Protein AF-A0AAD7DF82-F1 (afdb_monomer_lite)

Structure (mmCIF, N/CA/C/O backbone):
data_AF-A0AAD7DF82-F1
#
_entry.id   AF-A0AAD7DF82-F1
#
loop_
_atom_site.group_PDB
_atom_site.id
_atom_site.type_symbol
_atom_site.label_atom_id
_atom_site.label_alt_id
_atom_site.label_comp_id
_atom_site.label_asym_id
_atom_site.label_entity_id
_atom_site.label_seq_id
_atom_site.pdbx_PDB_ins_code
_atom_site.Cartn_x
_atom_site.Cartn_y
_atom_site.Cartn_z
_atom_site.occupancy
_atom_site.B_iso_or_equiv
_atom_site.auth_seq_id
_atom_site.auth_comp_id
_atom_site.auth_asym_id
_atom_site.auth_atom_id
_atom_site.pdbx_PDB_model_num
ATOM 1 N N . MET A 1 1 ? -28.010 -36.290 32.016 1.00 45.22 1 MET A N 1
ATOM 2 C CA . MET A 1 1 ? -27.197 -36.015 30.813 1.00 45.22 1 MET A CA 1
ATOM 3 C C . MET A 1 1 ? -28.064 -35.226 29.844 1.00 45.22 1 MET A C 1
ATOM 5 O O . MET A 1 1 ? -28.909 -35.810 29.185 1.00 45.22 1 MET A O 1
ATOM 9 N N . THR A 1 2 ? -27.971 -33.898 29.868 1.00 45.16 2 THR A N 1
ATOM 10 C CA . THR A 1 2 ? -28.850 -32.989 29.116 1.00 45.16 2 THR A CA 1
ATOM 11 C C . THR A 1 2 ? -28.050 -32.324 28.000 1.00 45.16 2 THR A C 1
ATOM 13 O O . THR A 1 2 ? -27.308 -31.371 28.223 1.00 45.16 2 THR A O 1
ATOM 16 N N . THR A 1 3 ? -28.168 -32.847 26.783 1.00 54.09 3 THR A N 1
ATOM 17 C CA . THR A 1 3 ? -27.578 -32.245 25.582 1.00 54.09 3 THR A CA 1
ATOM 18 C C . THR A 1 3 ? -28.452 -31.075 25.138 1.00 54.09 3 THR A C 1
ATOM 20 O O . THR A 1 3 ? -29.566 -31.272 24.655 1.00 54.09 3 THR A O 1
ATOM 23 N N . LYS A 1 4 ? -27.969 -29.845 25.338 1.00 58.12 4 LYS A N 1
ATOM 24 C CA . LYS A 1 4 ? -28.616 -28.632 24.827 1.00 58.12 4 LYS A CA 1
ATOM 25 C C . LYS A 1 4 ? -28.301 -28.490 23.337 1.00 58.12 4 LYS A C 1
ATOM 27 O O . LYS A 1 4 ? -27.157 -28.283 22.952 1.00 58.12 4 LYS A O 1
ATOM 32 N N . PHE A 1 5 ? -29.343 -28.636 22.530 1.00 63.09 5 PHE A N 1
ATOM 33 C CA . PHE A 1 5 ? -29.383 -28.362 21.099 1.00 63.09 5 PHE A CA 1
ATOM 34 C C . PHE A 1 5 ? -29.240 -26.843 20.891 1.00 63.09 5 PHE A C 1
ATOM 36 O O . PHE A 1 5 ? -30.045 -26.078 21.423 1.00 63.09 5 PHE A O 1
ATOM 43 N N . ILE A 1 6 ? -28.210 -26.393 20.172 1.00 65.69 6 ILE A N 1
ATOM 44 C CA . ILE A 1 6 ? -28.037 -24.981 19.794 1.00 65.69 6 ILE A CA 1
ATOM 45 C C . ILE A 1 6 ? -28.703 -24.795 18.425 1.00 65.69 6 ILE A C 1
ATOM 47 O O . ILE A 1 6 ? -28.276 -25.449 17.471 1.00 65.69 6 ILE A O 1
ATOM 51 N N . PRO A 1 7 ? -29.736 -23.946 18.280 1.00 58.91 7 PRO A N 1
ATOM 52 C CA . PRO A 1 7 ? -30.298 -23.657 16.974 1.00 58.91 7 PRO A CA 1
ATOM 53 C C . PRO A 1 7 ? -29.370 -22.702 16.216 1.00 58.91 7 PRO A C 1
ATOM 55 O O . PRO A 1 7 ? -29.010 -21.626 16.691 1.00 58.91 7 PRO A O 1
ATOM 58 N N . SER A 1 8 ? -28.992 -23.143 15.020 1.00 55.94 8 SER A N 1
ATOM 59 C CA . SER A 1 8 ? -28.295 -22.373 13.999 1.00 55.94 8 SER A CA 1
ATOM 60 C C . SER A 1 8 ? -29.130 -21.138 13.639 1.00 55.94 8 SER A C 1
ATOM 62 O O . SER A 1 8 ? -30.226 -21.260 13.089 1.00 55.94 8 SER A O 1
ATOM 64 N N . LEU A 1 9 ? -28.649 -19.947 14.000 1.00 59.31 9 LEU A N 1
ATOM 65 C CA . LEU A 1 9 ? -29.278 -18.697 13.591 1.00 59.31 9 LEU A CA 1
ATOM 66 C C . LEU A 1 9 ? -28.884 -18.408 12.144 1.00 59.31 9 LEU A C 1
ATOM 68 O O . LEU A 1 9 ? -27.760 -18.008 11.847 1.00 59.31 9 LEU A O 1
ATOM 72 N N . LEU A 1 10 ? -29.853 -18.645 11.259 1.00 49.53 10 LEU A N 1
ATOM 73 C CA . LEU A 1 10 ? -29.904 -18.127 9.901 1.00 49.53 10 LEU A CA 1
ATOM 74 C C . LEU A 1 10 ? -29.569 -16.630 9.898 1.00 49.53 10 LEU A C 1
ATOM 76 O O . LEU A 1 10 ? -30.293 -15.816 10.470 1.00 49.53 10 LEU A O 1
ATOM 80 N N . VAL A 1 11 ? -28.503 -16.273 9.190 1.00 62.75 11 VAL A N 1
ATOM 81 C CA . VAL A 1 11 ? -28.220 -14.894 8.794 1.00 62.75 11 VAL A CA 1
ATOM 82 C C . VAL A 1 11 ? -29.244 -14.497 7.720 1.00 62.75 11 VAL A C 1
ATOM 84 O O . VAL A 1 11 ? -29.315 -15.169 6.686 1.00 62.75 11 VAL A O 1
ATOM 87 N N . PRO A 1 12 ? -30.050 -13.436 7.906 1.00 53.91 12 PRO A N 1
ATOM 88 C CA . PRO A 1 12 ? -30.895 -12.934 6.836 1.00 53.91 12 PRO A CA 1
ATOM 89 C C . PRO A 1 12 ? -30.022 -12.293 5.753 1.00 53.91 12 PRO A C 1
ATOM 91 O O . PRO A 1 12 ? -29.305 -11.319 5.980 1.00 53.91 12 PRO A O 1
ATOM 94 N N . ASN A 1 13 ? -30.106 -12.868 4.557 1.00 54.72 13 ASN A N 1
ATOM 95 C CA . ASN A 1 13 ? -29.523 -12.350 3.331 1.00 54.72 13 ASN A CA 1
ATOM 96 C C . ASN A 1 13 ? -30.254 -11.048 2.954 1.00 54.72 13 ASN A C 1
ATOM 98 O O . ASN A 1 13 ? -31.338 -11.069 2.365 1.00 54.72 13 ASN A O 1
ATOM 102 N N . LEU A 1 14 ? -29.695 -9.907 3.361 1.00 53.00 14 LEU A N 1
ATOM 103 C CA . LEU A 1 14 ? -30.143 -8.577 2.949 1.00 53.00 14 LEU A CA 1
ATOM 104 C C . LEU A 1 14 ? -29.757 -8.362 1.481 1.00 53.00 14 LEU A C 1
ATOM 106 O O . LEU A 1 14 ? -28.773 -7.707 1.151 1.00 53.00 14 LEU A O 1
ATOM 110 N N . SER A 1 15 ? -30.581 -8.917 0.594 1.00 50.94 15 SER A N 1
ATOM 111 C CA . SER A 1 15 ? -30.635 -8.575 -0.824 1.00 50.94 15 SER A CA 1
ATOM 112 C C . SER A 1 15 ? -31.167 -7.144 -0.975 1.00 50.94 15 SER A C 1
ATOM 114 O O . SER A 1 15 ? -32.332 -6.921 -1.318 1.00 50.94 15 SER A O 1
ATOM 116 N N . ALA A 1 16 ? -30.311 -6.159 -0.713 1.00 50.03 16 ALA A N 1
ATOM 117 C CA . ALA A 1 16 ? -30.551 -4.778 -1.091 1.00 50.03 16 ALA A CA 1
ATOM 118 C C . ALA A 1 16 ? -30.486 -4.674 -2.622 1.00 50.03 16 ALA A C 1
ATOM 120 O O . ALA A 1 16 ? -29.420 -4.734 -3.230 1.00 50.03 16 ALA A O 1
ATOM 121 N N . LYS A 1 17 ? -31.655 -4.537 -3.253 1.00 44.88 17 LYS A N 1
A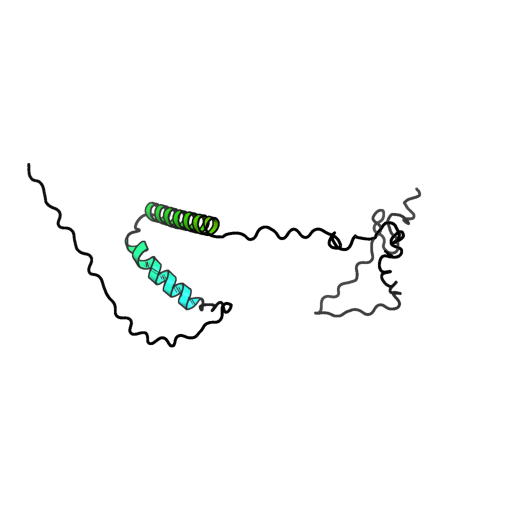TOM 122 C CA . LYS A 1 17 ? -31.783 -4.136 -4.655 1.00 44.88 17 LYS A CA 1
ATOM 123 C C . LYS A 1 17 ? -31.264 -2.702 -4.793 1.00 44.88 17 LYS A C 1
ATOM 125 O O . LYS A 1 17 ? -32.023 -1.752 -4.605 1.00 44.88 17 LYS A O 1
ATOM 130 N N . SER A 1 18 ? -29.986 -2.528 -5.114 1.00 50.56 18 SER A N 1
ATOM 131 C CA . SER A 1 18 ? -29.482 -1.255 -5.621 1.00 50.56 18 SER A CA 1
ATOM 132 C C . SER A 1 18 ? -29.987 -1.074 -7.054 1.00 50.56 18 SER A C 1
ATOM 134 O O . SER A 1 18 ? -29.462 -1.627 -8.015 1.00 50.56 18 SER A O 1
ATOM 136 N N . ASN A 1 19 ? -31.047 -0.281 -7.207 1.00 49.78 19 ASN A N 1
ATOM 137 C CA . ASN A 1 19 ? -31.403 0.328 -8.486 1.00 49.78 19 ASN A CA 1
ATOM 138 C C . ASN A 1 19 ? -30.360 1.410 -8.815 1.00 49.78 19 ASN A C 1
ATOM 140 O O . ASN A 1 19 ? -30.641 2.602 -8.723 1.00 49.78 19 ASN A O 1
ATOM 144 N N . SER A 1 20 ? -29.144 1.018 -9.191 1.00 49.28 20 SER A N 1
ATOM 145 C CA . SER A 1 20 ? -28.226 1.920 -9.881 1.00 49.28 20 SER A CA 1
ATOM 146 C C . SER A 1 20 ? -28.287 1.595 -11.363 1.00 49.28 20 SER A C 1
ATOM 148 O O . SER A 1 20 ? -27.620 0.688 -11.855 1.00 49.28 20 SER A O 1
ATOM 150 N N . LYS A 1 21 ? -29.123 2.351 -12.077 1.00 48.00 21 LYS A N 1
ATOM 151 C CA . LYS A 1 21 ? -29.031 2.516 -13.527 1.00 48.00 21 LYS A CA 1
ATOM 152 C C . LYS A 1 21 ? -27.708 3.229 -13.816 1.00 48.00 21 LYS A C 1
ATOM 154 O O . LYS A 1 21 ? -27.676 4.443 -13.981 1.00 48.00 21 LYS A O 1
ATOM 159 N N . THR A 1 22 ? -26.612 2.485 -13.792 1.00 52.28 22 THR A N 1
ATOM 160 C CA . THR A 1 22 ? -25.306 2.946 -14.242 1.00 52.28 22 THR A CA 1
ATOM 161 C C . THR A 1 22 ? -25.317 2.927 -15.769 1.00 52.28 22 THR A C 1
ATOM 163 O O . THR A 1 22 ? -25.524 1.867 -16.366 1.00 52.28 22 THR A O 1
ATOM 166 N N . PRO A 1 23 ? -25.125 4.064 -16.461 1.00 50.06 23 PRO A N 1
ATOM 167 C CA . PRO A 1 23 ? -24.623 3.977 -17.819 1.00 50.06 23 PRO A CA 1
ATOM 168 C C . PRO A 1 23 ? -23.262 3.283 -17.721 1.00 50.06 23 PRO A C 1
ATOM 170 O O . PRO A 1 23 ? -22.387 3.739 -16.987 1.00 50.06 23 PRO A O 1
ATOM 173 N N . HIS A 1 24 ? -23.103 2.151 -18.408 1.00 48.00 24 HIS A N 1
ATOM 174 C CA . HIS A 1 24 ? -21.801 1.536 -18.647 1.00 48.00 24 HIS A CA 1
ATOM 175 C C . HIS A 1 24 ? -20.958 2.538 -19.447 1.00 48.00 24 HIS A C 1
ATOM 177 O O . HIS A 1 24 ? -20.935 2.524 -20.677 1.00 48.00 24 HIS A O 1
ATOM 183 N N . VAL A 1 25 ? -20.315 3.464 -18.742 1.00 57.06 25 VAL A N 1
ATOM 184 C CA . VAL A 1 25 ? -19.256 4.292 -19.297 1.00 57.06 25 VAL A CA 1
ATOM 185 C C . VAL A 1 25 ? -18.086 3.342 -19.508 1.00 57.06 25 VAL A C 1
ATOM 187 O O . VAL A 1 25 ? -17.557 2.762 -18.563 1.00 57.06 25 VAL A O 1
ATOM 190 N N . LEU A 1 26 ? -17.743 3.122 -20.773 1.00 54.09 26 LEU A N 1
ATOM 191 C CA . LEU A 1 26 ? -16.514 2.458 -21.188 1.00 54.09 26 LEU A CA 1
ATOM 192 C C . LEU A 1 26 ? -15.341 3.314 -20.694 1.00 54.09 26 LEU A C 1
ATOM 194 O O . LEU A 1 26 ? -14.927 4.250 -21.374 1.00 54.09 26 LEU A O 1
ATOM 198 N N . ILE A 1 27 ? -14.852 3.042 -19.484 1.00 60.09 27 ILE A N 1
ATOM 199 C CA . ILE A 1 27 ? -13.650 3.685 -18.953 1.00 60.09 27 ILE A CA 1
ATOM 200 C C . ILE A 1 27 ? -12.456 3.084 -19.711 1.00 60.09 27 ILE A C 1
ATOM 202 O O . ILE A 1 27 ? -12.258 1.866 -19.656 1.00 60.09 27 ILE A O 1
ATOM 206 N N . PRO A 1 28 ? -11.676 3.885 -20.458 1.00 62.00 28 PRO A N 1
ATOM 207 C CA . PRO A 1 28 ? -10.472 3.396 -21.114 1.00 62.00 28 PRO A CA 1
ATOM 208 C C . PRO A 1 28 ? -9.454 2.935 -20.055 1.00 62.00 28 PRO A C 1
ATOM 210 O O . PRO A 1 28 ? -9.332 3.575 -19.006 1.00 62.00 28 PRO A O 1
ATOM 213 N N . PRO A 1 29 ? -8.691 1.855 -20.302 1.00 59.78 29 PRO A N 1
ATOM 214 C CA . PRO A 1 29 ? -7.648 1.414 -19.384 1.00 59.78 29 PRO A CA 1
ATOM 215 C C . PRO A 1 29 ? -6.565 2.499 -19.300 1.00 59.78 29 PRO A C 1
ATOM 217 O O . PRO A 1 29 ? -5.753 2.645 -20.210 1.00 59.78 29 PRO A O 1
ATOM 220 N N . GLY A 1 30 ? -6.580 3.301 -18.232 1.00 61.00 30 GLY A N 1
ATOM 221 C CA . GLY A 1 30 ? -5.554 4.320 -17.993 1.00 61.00 30 GLY A CA 1
ATOM 222 C C . GLY A 1 30 ? -5.991 5.570 -17.230 1.00 61.00 30 GLY A C 1
ATOM 223 O O . GLY A 1 30 ? -5.120 6.297 -16.761 1.00 61.00 30 GLY A O 1
ATOM 224 N N . SER A 1 31 ? -7.287 5.844 -17.056 1.00 64.94 31 SER A N 1
ATOM 225 C CA . SER A 1 31 ? -7.714 6.952 -16.190 1.00 64.94 31 SER A CA 1
ATOM 226 C C . SER A 1 31 ? -7.879 6.459 -14.756 1.00 64.94 31 SER A C 1
ATOM 228 O O . SER A 1 31 ? -8.911 5.894 -14.399 1.00 64.94 31 SER A O 1
ATOM 230 N N . THR A 1 32 ? -6.857 6.655 -13.924 1.00 75.25 32 THR A N 1
ATOM 231 C CA . THR A 1 32 ? -7.013 6.521 -12.474 1.00 75.25 32 THR A CA 1
ATOM 232 C C . THR A 1 32 ? -7.848 7.699 -11.986 1.00 75.25 32 THR A C 1
ATOM 234 O O . THR A 1 32 ? -7.338 8.813 -11.860 1.00 75.25 32 THR A O 1
ATOM 237 N N . GLU A 1 33 ? -9.140 7.475 -11.771 1.00 84.56 33 GLU A N 1
ATOM 238 C CA . GLU A 1 33 ? -10.006 8.461 -11.137 1.00 84.56 33 GLU A CA 1
ATOM 239 C C . GLU A 1 33 ? -9.551 8.643 -9.686 1.00 84.56 33 GLU A C 1
ATOM 241 O O . GLU A 1 33 ? -9.571 7.714 -8.878 1.00 84.56 33 GLU A O 1
ATOM 246 N N . THR A 1 34 ? -9.051 9.834 -9.368 1.00 88.62 34 THR A N 1
ATOM 247 C CA . THR A 1 34 ? -8.654 10.171 -8.003 1.00 88.62 34 THR A CA 1
ATOM 248 C C . THR A 1 34 ? -9.893 10.572 -7.219 1.00 88.62 34 THR A C 1
ATOM 250 O O . THR A 1 34 ? -10.489 11.611 -7.506 1.00 88.62 34 THR A O 1
ATOM 253 N N . LEU A 1 35 ? -10.258 9.778 -6.214 1.00 92.25 35 LEU A N 1
ATOM 254 C CA . LEU A 1 35 ? -11.337 10.129 -5.294 1.00 92.25 35 LEU A CA 1
ATOM 255 C C . LEU A 1 35 ? -10.948 11.356 -4.448 1.00 92.25 35 LEU A C 1
ATOM 257 O O . LEU A 1 35 ? -9.788 11.482 -4.035 1.00 92.25 35 LEU A O 1
ATOM 261 N N . PRO A 1 36 ? -11.889 12.267 -4.148 1.00 96.38 36 PRO A N 1
ATOM 262 C CA . PRO A 1 36 ? -11.618 13.396 -3.273 1.00 96.38 36 PRO A CA 1
ATOM 263 C C . PRO A 1 36 ? -11.354 12.911 -1.841 1.00 96.38 36 PRO A C 1
ATOM 265 O O . PRO A 1 36 ? -12.045 12.043 -1.309 1.00 96.38 36 PRO A O 1
ATOM 268 N N . ALA A 1 37 ? -10.380 13.530 -1.168 1.00 95.62 37 ALA A N 1
ATOM 269 C CA . ALA A 1 37 ? -9.911 13.096 0.154 1.00 95.62 37 ALA A CA 1
ATOM 270 C C . ALA A 1 37 ? -11.027 12.988 1.212 1.00 95.62 37 ALA A C 1
ATOM 272 O O . ALA A 1 37 ? -10.976 12.137 2.097 1.00 95.62 37 ALA A O 1
ATOM 273 N N . ARG A 1 38 ? -12.049 13.846 1.114 1.00 96.00 38 ARG A N 1
ATOM 274 C CA . ARG A 1 38 ? -13.191 13.854 2.033 1.00 96.00 38 ARG A CA 1
ATOM 275 C C . ARG A 1 38 ? -14.058 12.601 1.904 1.00 96.00 38 ARG A C 1
ATOM 277 O O . ARG A 1 38 ? -14.518 12.092 2.921 1.00 96.00 38 ARG A O 1
ATOM 284 N N . GLU A 1 39 ? -14.281 12.121 0.684 1.00 96.44 39 GLU A N 1
ATOM 285 C CA . GLU A 1 39 ? -15.058 10.900 0.446 1.00 96.44 39 GLU A CA 1
ATOM 286 C C . GLU A 1 39 ? -14.304 9.689 0.980 1.00 96.44 39 GLU A C 1
ATOM 288 O O . GLU A 1 39 ? -14.857 8.950 1.790 1.00 96.44 39 GLU A O 1
ATOM 293 N N . VAL A 1 40 ? -13.009 9.589 0.657 1.00 96.25 40 VAL A N 1
ATOM 294 C CA . VAL A 1 40 ? -12.127 8.534 1.178 1.00 96.25 40 VAL A CA 1
ATOM 295 C C . VAL A 1 40 ? -12.163 8.499 2.706 1.00 96.25 40 VAL A C 1
ATOM 297 O O . VAL A 1 40 ? -12.327 7.439 3.301 1.00 96.25 40 VAL A O 1
ATOM 300 N N . PHE A 1 41 ? -12.052 9.656 3.365 1.00 97.25 41 PHE A N 1
ATOM 301 C CA . PHE A 1 41 ? -12.089 9.723 4.824 1.00 97.25 41 PHE A CA 1
ATOM 302 C C . PHE A 1 41 ? -13.425 9.241 5.402 1.00 97.25 41 PHE A C 1
ATOM 304 O O . PHE A 1 41 ? -13.430 8.426 6.326 1.00 97.25 41 PHE A O 1
ATOM 311 N N . HIS A 1 42 ? -14.555 9.723 4.875 1.00 97.31 42 HIS A N 1
ATOM 312 C CA . HIS A 1 42 ? -15.872 9.328 5.377 1.00 97.31 42 HIS A CA 1
ATOM 313 C C . HIS A 1 42 ? -16.162 7.848 5.134 1.00 97.31 42 HIS A C 1
ATOM 315 O O . HIS A 1 42 ? -16.712 7.192 6.018 1.00 97.31 42 HIS A O 1
ATOM 321 N N . GLU A 1 43 ? -15.767 7.319 3.979 1.00 97.12 43 GLU A N 1
ATOM 322 C CA . GLU A 1 43 ? -15.934 5.911 3.635 1.00 97.12 43 GLU A CA 1
ATOM 323 C C . GLU A 1 43 ? -15.086 5.013 4.540 1.00 97.12 43 GLU A C 1
ATOM 325 O O . GLU A 1 43 ? -15.614 4.101 5.179 1.00 97.12 43 GLU A O 1
ATOM 330 N N . VAL A 1 44 ? -13.797 5.329 4.698 1.00 96.25 44 VAL A N 1
ATOM 331 C CA . VAL A 1 44 ? -12.896 4.596 5.600 1.00 96.25 44 VAL A CA 1
ATOM 332 C C . VAL A 1 44 ? -13.400 4.662 7.042 1.00 96.25 44 VAL A C 1
ATOM 334 O O . VAL A 1 44 ? -13.443 3.644 7.734 1.00 96.25 44 VAL A O 1
ATOM 337 N N . GLN A 1 45 ? -13.837 5.833 7.507 1.00 96.25 45 GLN A N 1
ATOM 338 C CA . GLN A 1 45 ? -14.353 5.983 8.865 1.00 96.25 45 GLN A CA 1
ATOM 339 C C . GLN A 1 45 ? -15.658 5.202 9.080 1.00 96.25 45 GLN A C 1
ATOM 341 O O . GLN A 1 45 ? -15.841 4.598 10.140 1.00 96.25 45 GLN A O 1
ATOM 346 N N . ALA A 1 46 ? -16.553 5.179 8.090 1.00 96.50 46 ALA A N 1
ATOM 347 C CA . ALA A 1 46 ? -17.774 4.382 8.141 1.00 96.50 46 ALA A CA 1
ATOM 348 C C . ALA A 1 46 ? -17.469 2.876 8.160 1.00 96.50 46 ALA A C 1
ATOM 350 O O . ALA A 1 46 ? -18.093 2.147 8.929 1.00 96.50 46 ALA A O 1
ATOM 351 N N . ALA A 1 47 ? -16.480 2.429 7.383 1.00 95.25 47 ALA A N 1
ATOM 352 C CA . ALA A 1 47 ? -16.061 1.032 7.318 1.00 95.25 47 ALA A CA 1
ATOM 353 C C . ALA A 1 47 ? -15.384 0.544 8.611 1.00 95.25 47 ALA A C 1
ATOM 355 O O . ALA A 1 47 ? -15.590 -0.595 9.024 1.00 95.25 47 ALA A O 1
ATOM 356 N N . ILE A 1 48 ? -14.601 1.399 9.277 1.00 93.38 48 ILE A N 1
ATOM 357 C CA . ILE A 1 48 ? -13.886 1.036 10.513 1.00 93.38 48 ILE A CA 1
ATOM 358 C C . ILE A 1 48 ? -14.810 1.070 11.742 1.00 93.38 48 ILE A C 1
ATOM 360 O O . ILE A 1 48 ? -14.597 0.319 12.697 1.00 93.38 48 ILE A O 1
ATOM 364 N N . ARG A 1 49 ? -15.863 1.898 11.739 1.00 93.81 49 ARG A N 1
ATOM 365 C CA . ARG A 1 49 ? -16.742 2.104 12.906 1.00 93.81 49 ARG A CA 1
ATOM 366 C C . ARG A 1 49 ? -17.318 0.803 13.515 1.00 93.81 49 ARG A C 1
ATOM 368 O O . ARG A 1 49 ? -17.278 0.698 14.740 1.00 93.81 49 ARG A O 1
ATOM 375 N N . PRO A 1 50 ? -17.808 -0.194 12.750 1.00 94.56 50 PRO A N 1
ATOM 376 C CA . PRO A 1 50 ? -18.294 -1.459 13.314 1.00 94.56 50 PRO A CA 1
ATOM 377 C C . PRO A 1 50 ? -17.209 -2.278 14.023 1.00 94.56 50 PRO A C 1
ATOM 379 O O . PRO A 1 50 ? -17.494 -2.956 15.009 1.00 94.56 50 PRO A O 1
ATOM 382 N N . LEU A 1 51 ? -15.962 -2.195 13.550 1.00 88.94 51 LEU A N 1
ATOM 383 C CA . LEU A 1 51 ? -14.831 -2.910 14.144 1.00 88.94 51 LEU A CA 1
ATOM 384 C C . LEU A 1 51 ? -14.444 -2.305 15.496 1.00 88.94 51 LEU A C 1
ATOM 386 O O . LEU A 1 51 ? -14.078 -3.029 16.413 1.00 88.94 51 LEU A O 1
ATOM 390 N N . MET A 1 52 ? -14.586 -0.985 15.643 1.00 91.19 52 MET A N 1
ATOM 391 C CA . MET A 1 52 ? -14.283 -0.282 16.892 1.00 91.19 52 MET A CA 1
ATOM 392 C C . MET A 1 52 ? -15.332 -0.487 17.989 1.00 91.19 52 MET A C 1
ATOM 394 O O . MET A 1 52 ? -15.026 -0.257 19.153 1.00 91.19 52 MET A O 1
ATOM 398 N N . ALA A 1 53 ? -16.552 -0.918 17.651 1.00 92.19 53 ALA A N 1
ATOM 399 C CA . ALA A 1 53 ? -17.642 -1.062 18.621 1.00 92.19 53 ALA A CA 1
ATOM 400 C C . ALA A 1 53 ? -17.348 -2.077 19.744 1.00 92.19 53 ALA A C 1
ATOM 402 O O . ALA A 1 53 ? -17.977 -2.014 20.792 1.00 92.19 53 ALA A O 1
ATOM 403 N N . HIS A 1 54 ? -16.397 -2.988 19.527 1.00 89.81 54 HIS A N 1
ATOM 404 C CA . HIS A 1 54 ? -16.054 -4.073 20.451 1.00 89.81 54 HIS A CA 1
ATOM 405 C C . HIS A 1 54 ? -14.668 -3.899 21.091 1.00 89.81 54 HIS A C 1
ATOM 407 O O . HIS A 1 54 ? -14.188 -4.804 21.768 1.00 89.81 54 HIS A O 1
ATOM 413 N N . VAL A 1 55 ? -13.997 -2.771 20.835 1.00 95.19 55 VAL A N 1
ATOM 414 C CA . VAL A 1 55 ? -12.627 -2.518 21.285 1.00 95.19 55 VAL A CA 1
ATOM 415 C C . VAL A 1 55 ? -12.669 -1.589 22.490 1.00 95.19 55 VAL A C 1
ATOM 417 O O . VAL A 1 55 ? -12.799 -0.373 22.361 1.00 95.19 55 VAL A O 1
ATOM 420 N N . GLU A 1 56 ? -12.567 -2.181 23.670 1.00 96.56 56 GLU A N 1
ATOM 421 C CA . GLU A 1 56 ? -12.652 -1.494 24.958 1.00 96.56 56 GLU A CA 1
ATOM 422 C C . GLU A 1 56 ? -11.275 -1.332 25.612 1.00 96.56 56 GLU A C 1
ATOM 424 O O . GLU A 1 56 ? -11.051 -0.385 26.369 1.00 96.56 56 GLU A O 1
ATOM 429 N N . THR A 1 57 ? -10.328 -2.229 25.314 1.00 97.69 57 THR A N 1
ATOM 430 C CA . THR A 1 57 ? -9.010 -2.249 25.961 1.00 97.69 57 THR A CA 1
ATOM 431 C C . THR A 1 57 ? -7.875 -1.905 25.002 1.00 97.69 57 THR A C 1
ATOM 433 O O . THR A 1 57 ? -7.946 -2.095 23.788 1.00 97.69 57 THR A O 1
ATOM 436 N N . ARG A 1 58 ? -6.762 -1.417 25.562 1.00 96.06 58 ARG A N 1
ATOM 437 C CA . ARG A 1 58 ? -5.539 -1.134 24.796 1.00 96.06 58 ARG A CA 1
ATOM 438 C C . ARG A 1 58 ? -4.955 -2.391 24.142 1.00 96.06 58 ARG A C 1
ATOM 440 O O . ARG A 1 58 ? -4.383 -2.294 23.062 1.00 96.06 58 ARG A O 1
ATOM 447 N N . GLU A 1 59 ? -5.095 -3.540 24.795 1.00 97.62 59 GLU A N 1
ATOM 448 C CA . GLU A 1 59 ? -4.637 -4.834 24.280 1.00 97.62 59 GLU A CA 1
ATOM 449 C C . GLU A 1 59 ? -5.440 -5.229 23.038 1.00 97.62 59 GLU A C 1
ATOM 451 O O . GLU A 1 59 ? -4.855 -5.502 21.998 1.00 97.62 59 GLU A O 1
ATOM 456 N N . GLN A 1 60 ? -6.768 -5.085 23.084 1.00 95.38 60 GLN A N 1
ATOM 457 C CA . GLN A 1 60 ? -7.638 -5.341 21.931 1.00 95.38 60 GLN A CA 1
ATOM 458 C C . GLN A 1 60 ? -7.317 -4.433 20.735 1.00 95.38 60 GLN A C 1
ATOM 460 O O . GLN A 1 60 ? -7.358 -4.881 19.589 1.00 95.38 60 GLN A O 1
ATOM 465 N N . VAL A 1 61 ? -6.960 -3.162 20.974 1.00 95.94 61 VAL A N 1
ATOM 466 C CA . VAL A 1 61 ? -6.485 -2.269 19.900 1.00 95.94 61 VAL A CA 1
ATOM 467 C C . VAL A 1 61 ? -5.198 -2.815 19.274 1.00 95.94 61 VAL A C 1
ATOM 469 O O . VAL A 1 61 ? -5.066 -2.819 18.049 1.00 95.94 61 VAL A O 1
ATOM 472 N N . ALA A 1 62 ? -4.245 -3.260 20.095 1.00 95.81 62 ALA A N 1
ATOM 473 C CA . ALA A 1 62 ? -2.975 -3.797 19.614 1.00 95.81 62 ALA A CA 1
ATOM 474 C C . ALA A 1 62 ? -3.179 -5.080 18.791 1.00 95.81 62 ALA A C 1
ATOM 476 O O . ALA A 1 62 ? -2.611 -5.196 17.703 1.00 95.81 62 ALA A O 1
ATOM 477 N N . ASP A 1 63 ? -4.049 -5.978 19.253 1.00 95.56 63 ASP A N 1
ATOM 478 C CA . ASP A 1 63 ? -4.397 -7.219 18.555 1.00 95.56 63 ASP A CA 1
ATOM 479 C C . ASP A 1 63 ? -5.086 -6.947 17.213 1.00 95.56 63 ASP A C 1
ATOM 481 O O . ASP A 1 63 ? -4.787 -7.594 16.203 1.00 95.56 63 ASP A O 1
ATOM 485 N N . LEU A 1 64 ? -5.966 -5.943 17.162 1.00 94.62 64 LEU A N 1
ATOM 486 C CA . LEU A 1 64 ? -6.630 -5.534 15.926 1.00 94.62 64 LEU A CA 1
ATOM 487 C C . LEU A 1 64 ? -5.634 -4.949 14.918 1.00 94.62 64 LEU A C 1
ATOM 489 O O . LEU A 1 64 ? -5.669 -5.305 13.739 1.00 94.62 64 LEU A O 1
ATOM 493 N N . ILE A 1 65 ? -4.710 -4.095 15.368 1.00 95.25 65 ILE A N 1
ATOM 494 C CA . ILE A 1 65 ? -3.637 -3.562 14.515 1.00 95.25 65 ILE A CA 1
ATOM 495 C C . ILE A 1 65 ? -2.759 -4.703 13.991 1.00 95.25 65 ILE A C 1
ATOM 497 O O . ILE A 1 65 ? -2.426 -4.726 12.803 1.00 95.25 65 ILE A O 1
ATOM 501 N N . HIS A 1 66 ? -2.400 -5.656 14.852 1.00 97.50 66 HIS A N 1
ATOM 502 C CA . HIS A 1 66 ? -1.609 -6.815 14.457 1.00 97.50 66 HIS A CA 1
ATOM 503 C C . HIS A 1 66 ? -2.333 -7.653 13.393 1.00 97.50 66 HIS A C 1
ATOM 505 O O . HIS A 1 66 ? -1.749 -7.965 12.356 1.00 97.50 66 HIS A O 1
ATOM 511 N N . SER A 1 67 ? -3.627 -7.911 13.592 1.00 95.38 67 SER A N 1
ATOM 512 C CA . SER A 1 67 ? -4.473 -8.650 12.647 1.00 95.38 67 SER A CA 1
ATOM 513 C C . SER A 1 67 ? -4.566 -7.954 11.283 1.00 95.38 67 SER A C 1
ATOM 515 O O . SER A 1 67 ? -4.374 -8.591 10.249 1.00 95.38 67 SER A O 1
ATOM 517 N N . LEU A 1 68 ? -4.789 -6.633 11.255 1.00 95.12 68 LEU A N 1
ATOM 518 C CA . LEU A 1 68 ? -4.833 -5.862 10.006 1.00 95.12 68 LEU A CA 1
ATOM 519 C C . LEU A 1 68 ? -3.491 -5.879 9.266 1.00 95.12 68 LEU A C 1
ATOM 521 O O . LEU A 1 68 ? -3.468 -6.011 8.042 1.00 95.12 68 LEU A O 1
ATOM 525 N N . ASN A 1 69 ? -2.376 -5.765 9.990 1.00 96.88 69 ASN A N 1
ATOM 526 C CA . ASN A 1 69 ? -1.047 -5.846 9.388 1.00 96.88 69 ASN A CA 1
ATOM 527 C C . ASN A 1 69 ? -0.764 -7.244 8.821 1.00 96.88 69 ASN A C 1
ATOM 529 O O . ASN A 1 69 ? -0.231 -7.336 7.717 1.00 96.88 69 ASN A O 1
ATOM 533 N N . SER A 1 70 ? -1.178 -8.308 9.518 1.00 97.38 70 SER A N 1
ATOM 534 C CA . SER A 1 70 ? -1.058 -9.687 9.025 1.00 97.38 70 SER A CA 1
ATOM 535 C C . SER A 1 70 ? -1.839 -9.885 7.724 1.00 97.38 70 SER A C 1
ATOM 537 O O . SER A 1 70 ? -1.298 -10.420 6.761 1.00 97.38 70 SER A O 1
ATOM 539 N N . ILE A 1 71 ? -3.079 -9.387 7.655 1.00 96.50 71 ILE A N 1
ATOM 540 C CA . ILE A 1 71 ? -3.909 -9.469 6.441 1.00 96.50 71 ILE A CA 1
ATOM 541 C C . ILE A 1 71 ? -3.272 -8.684 5.289 1.00 96.50 71 ILE A C 1
ATOM 543 O O . ILE A 1 71 ? -3.276 -9.135 4.145 1.00 96.50 71 ILE A O 1
ATOM 547 N N . ARG A 1 72 ? -2.721 -7.493 5.563 1.00 95.12 72 ARG A N 1
ATOM 548 C CA . ARG A 1 72 ? -2.014 -6.711 4.538 1.00 95.12 72 ARG A CA 1
ATOM 549 C C . ARG A 1 72 ? -0.810 -7.470 3.994 1.00 95.12 72 ARG A C 1
ATOM 551 O O . ARG A 1 72 ? -0.660 -7.531 2.780 1.00 95.12 72 ARG A O 1
ATOM 558 N N . GLN A 1 73 ? -0.010 -8.070 4.871 1.00 96.31 73 GLN A N 1
ATOM 559 C CA . GLN A 1 73 ? 1.150 -8.855 4.466 1.00 96.31 73 GLN A CA 1
ATOM 560 C C . GLN A 1 73 ? 0.746 -10.054 3.598 1.00 96.31 73 GLN A C 1
ATOM 562 O O . GLN A 1 73 ? 1.316 -10.244 2.529 1.00 96.31 73 GLN A O 1
ATOM 567 N N . GLU A 1 74 ? -0.267 -10.819 4.006 1.00 96.38 74 GLU A N 1
ATOM 568 C CA . GLU A 1 74 ? -0.770 -11.960 3.231 1.00 96.38 74 GLU A CA 1
ATOM 569 C C . GLU A 1 74 ? -1.299 -11.530 1.851 1.00 96.38 74 GLU A C 1
ATOM 571 O O . GLU A 1 74 ? -1.011 -12.162 0.831 1.00 96.38 74 GLU A O 1
ATOM 576 N N . ASN A 1 75 ? -2.020 -10.409 1.785 1.00 94.69 75 ASN A N 1
ATOM 577 C CA . ASN A 1 75 ? -2.494 -9.844 0.520 1.00 94.69 75 ASN A CA 1
ATOM 578 C C . ASN A 1 75 ? -1.345 -9.376 -0.390 1.00 94.69 75 ASN A C 1
ATOM 580 O O . ASN A 1 75 ? -1.416 -9.522 -1.609 1.00 94.69 75 ASN A O 1
ATOM 584 N N . ASP A 1 76 ? -0.280 -8.811 0.172 1.00 91.19 76 ASP A N 1
ATOM 585 C CA . ASP A 1 76 ? 0.886 -8.401 -0.612 1.00 91.19 76 ASP A CA 1
ATOM 586 C C . ASP A 1 76 ? 1.680 -9.622 -1.108 1.00 91.19 76 ASP A C 1
ATOM 588 O O . ASP A 1 76 ? 2.131 -9.646 -2.255 1.00 91.19 76 ASP A O 1
ATOM 592 N N . GLU A 1 77 ? 1.786 -10.676 -0.295 1.00 92.19 77 GLU A N 1
ATOM 593 C CA . GLU A 1 77 ? 2.411 -11.943 -0.685 1.00 92.19 77 GLU A CA 1
ATOM 594 C C . GLU A 1 77 ? 1.622 -12.669 -1.782 1.00 92.19 77 GLU A C 1
ATOM 596 O O . GLU A 1 77 ? 2.218 -13.174 -2.737 1.00 92.19 77 GLU A O 1
ATOM 601 N N . THR A 1 78 ? 0.291 -12.708 -1.688 1.00 91.50 78 THR A N 1
ATOM 602 C CA . THR A 1 78 ? -0.573 -13.290 -2.733 1.00 91.50 78 THR A CA 1
ATOM 603 C C . THR A 1 78 ? -0.460 -12.509 -4.034 1.00 91.50 78 THR A C 1
ATOM 605 O O . THR A 1 78 ? -0.197 -13.110 -5.076 1.00 91.50 78 THR A O 1
ATOM 608 N N . ARG A 1 79 ? -0.507 -11.173 -3.977 1.00 88.12 79 ARG A N 1
ATOM 609 C CA . ARG A 1 79 ? -0.246 -10.321 -5.147 1.00 88.12 79 ARG A CA 1
ATOM 610 C C . ARG A 1 79 ? 1.119 -10.599 -5.752 1.00 88.12 79 ARG A C 1
ATOM 612 O O . ARG A 1 79 ? 1.216 -10.743 -6.965 1.00 88.12 79 ARG A O 1
ATOM 619 N N . TYR A 1 80 ? 2.168 -10.705 -4.941 1.00 88.56 80 TYR A N 1
ATOM 620 C CA . TYR A 1 80 ? 3.506 -11.001 -5.446 1.00 88.56 80 TYR A CA 1
ATOM 621 C C . TYR A 1 80 ? 3.568 -12.365 -6.147 1.00 88.56 80 TYR A C 1
ATOM 623 O O . TYR A 1 80 ? 4.159 -12.475 -7.218 1.00 88.56 80 TYR A O 1
ATOM 631 N N . ARG A 1 81 ? 2.916 -13.389 -5.584 1.00 88.44 81 ARG A N 1
ATOM 632 C CA . ARG A 1 81 ? 2.843 -14.726 -6.197 1.00 88.44 81 ARG A CA 1
ATOM 633 C C . ARG A 1 81 ? 2.067 -14.734 -7.513 1.00 88.44 81 ARG A C 1
ATOM 635 O O . ARG A 1 81 ? 2.442 -15.463 -8.426 1.00 88.44 81 ARG A O 1
ATOM 642 N N . GLU A 1 82 ? 0.995 -13.957 -7.601 1.00 88.50 82 GLU A N 1
ATOM 643 C CA . GLU A 1 82 ? 0.133 -13.883 -8.785 1.00 88.50 82 GLU A CA 1
ATOM 644 C C . GLU A 1 82 ? 0.684 -12.943 -9.866 1.00 88.50 82 GLU A C 1
ATOM 646 O O . GLU A 1 82 ? 0.355 -13.084 -11.046 1.00 88.50 82 GLU A O 1
ATOM 651 N N . THR A 1 83 ? 1.553 -12.000 -9.495 1.00 85.31 83 THR A N 1
ATOM 652 C CA . THR A 1 83 ? 2.165 -11.075 -10.448 1.00 85.31 83 THR A CA 1
ATOM 653 C C . THR A 1 83 ? 3.289 -11.784 -11.196 1.00 85.31 83 THR A C 1
ATOM 655 O O . THR A 1 83 ? 4.435 -11.808 -10.752 1.00 85.31 83 THR A O 1
ATOM 658 N N . ILE A 1 84 ? 2.983 -12.326 -12.375 1.00 82.00 84 ILE A N 1
ATOM 659 C CA . ILE A 1 84 ? 4.008 -12.761 -13.330 1.00 82.00 84 ILE A CA 1
ATOM 660 C C . ILE A 1 84 ? 4.832 -11.524 -13.705 1.00 82.00 84 ILE A C 1
ATOM 662 O O . ILE A 1 84 ? 4.363 -10.642 -14.420 1.00 82.00 84 ILE A O 1
ATOM 666 N N . HIS A 1 85 ? 6.044 -11.420 -13.165 1.00 81.00 85 HIS A N 1
ATOM 667 C CA . HIS A 1 85 ? 6.978 -10.377 -13.564 1.00 81.00 85 HIS A CA 1
ATOM 668 C C . HIS A 1 85 ? 7.523 -10.699 -14.948 1.00 81.00 85 HIS A C 1
ATOM 670 O O . HIS A 1 85 ? 8.050 -11.792 -15.175 1.00 81.00 85 HIS A O 1
ATOM 676 N N . ASP A 1 86 ? 7.445 -9.726 -15.852 1.0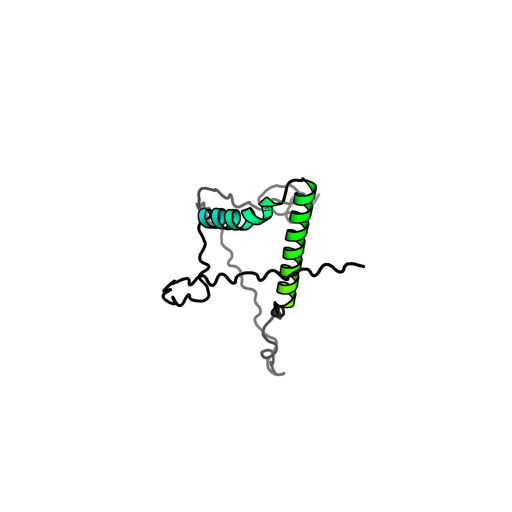0 82.62 86 ASP A N 1
ATOM 677 C CA . ASP A 1 86 ? 8.180 -9.815 -17.102 1.00 82.62 86 ASP A CA 1
ATOM 678 C C . ASP A 1 86 ? 9.675 -9.941 -16.775 1.00 82.62 86 ASP A C 1
ATOM 680 O O . ASP A 1 86 ? 10.205 -9.152 -15.978 1.00 82.62 86 ASP A O 1
ATOM 684 N N . PRO A 1 87 ? 10.376 -10.940 -17.341 1.00 83.38 87 PRO A N 1
ATOM 685 C CA . PRO A 1 87 ? 11.802 -11.078 -17.117 1.00 83.38 87 PRO A CA 1
ATOM 686 C C . PRO A 1 87 ? 12.498 -9.776 -17.533 1.00 83.38 87 PRO A C 1
ATOM 688 O O . PRO A 1 87 ? 12.102 -9.153 -18.524 1.00 83.38 87 PRO A O 1
ATOM 691 N N . PRO A 1 88 ? 13.547 -9.351 -16.807 1.00 82.81 88 PRO A N 1
ATOM 692 C CA . PRO A 1 88 ? 14.242 -8.116 -17.131 1.00 82.81 88 PRO A CA 1
ATOM 693 C C . PRO A 1 88 ? 14.701 -8.153 -18.591 1.00 82.81 88 PRO A C 1
ATOM 695 O O . PRO A 1 88 ? 15.376 -9.094 -19.018 1.00 82.81 88 PRO A O 1
ATOM 698 N N . VAL A 1 89 ? 14.341 -7.123 -19.364 1.00 83.25 89 VAL A N 1
ATOM 699 C CA . VAL A 1 89 ? 14.754 -7.007 -20.765 1.00 83.25 89 VAL A CA 1
ATOM 700 C C . VAL A 1 89 ? 16.277 -6.890 -20.806 1.00 83.25 89 VAL A C 1
ATOM 702 O O . VAL A 1 89 ? 16.859 -5.861 -20.458 1.00 83.25 89 VAL A O 1
ATOM 705 N N . VAL A 1 90 ? 16.949 -7.967 -21.219 1.00 83.88 90 VAL A N 1
ATOM 706 C CA . VAL A 1 90 ? 18.408 -7.994 -21.349 1.00 83.88 90 VAL A CA 1
ATOM 707 C C . VAL A 1 90 ? 18.805 -7.166 -22.570 1.00 83.88 90 VAL A C 1
ATOM 709 O O . VAL A 1 90 ? 18.925 -7.668 -23.692 1.00 83.88 90 VAL A O 1
ATOM 712 N N . HIS A 1 91 ? 19.039 -5.873 -22.355 1.00 77.50 91 HIS A N 1
ATOM 713 C CA . HIS A 1 91 ? 19.688 -5.018 -23.341 1.00 77.50 91 HIS A CA 1
ATOM 714 C C . HIS A 1 91 ? 21.153 -5.441 -23.471 1.00 77.50 91 HIS A C 1
ATOM 716 O O . HIS A 1 91 ? 22.033 -4.995 -22.730 1.00 77.50 91 HIS A O 1
ATOM 722 N N . HIS A 1 92 ? 21.434 -6.319 -24.427 1.00 72.94 92 HIS A N 1
ATOM 723 C CA . HIS A 1 92 ? 22.799 -6.591 -24.840 1.00 72.94 92 HIS A CA 1
ATOM 724 C C . HIS A 1 92 ? 23.371 -5.299 -25.430 1.00 72.94 92 HIS A C 1
ATOM 726 O O . HIS A 1 92 ? 22.940 -4.826 -26.479 1.00 72.94 92 HIS A O 1
ATOM 732 N N . LYS A 1 93 ? 24.323 -4.681 -24.725 1.00 68.00 93 LYS A N 1
ATOM 733 C CA . LYS A 1 93 ? 25.011 -3.485 -25.217 1.00 68.00 93 LYS A CA 1
ATOM 734 C C . LYS A 1 93 ? 25.714 -3.826 -26.536 1.00 68.00 93 LYS A C 1
ATOM 736 O O . LYS A 1 93 ? 26.649 -4.623 -26.548 1.00 68.00 93 LYS A O 1
ATOM 741 N N . GLY A 1 94 ? 25.280 -3.208 -27.633 1.00 70.00 94 GLY A N 1
ATOM 742 C CA . GLY A 1 94 ? 25.898 -3.339 -28.953 1.00 70.00 94 GLY A CA 1
ATOM 743 C C . GLY A 1 94 ? 24.890 -3.577 -30.076 1.00 70.00 94 GLY A C 1
ATOM 744 O O . GLY A 1 94 ? 23.725 -3.877 -29.845 1.00 70.00 94 GLY A O 1
ATOM 745 N N . ARG A 1 95 ? 25.361 -3.431 -31.319 1.00 61.88 95 ARG A N 1
ATOM 746 C CA . ARG A 1 95 ? 24.600 -3.771 -32.530 1.00 61.88 95 ARG A CA 1
ATOM 747 C C . ARG A 1 95 ? 24.203 -5.258 -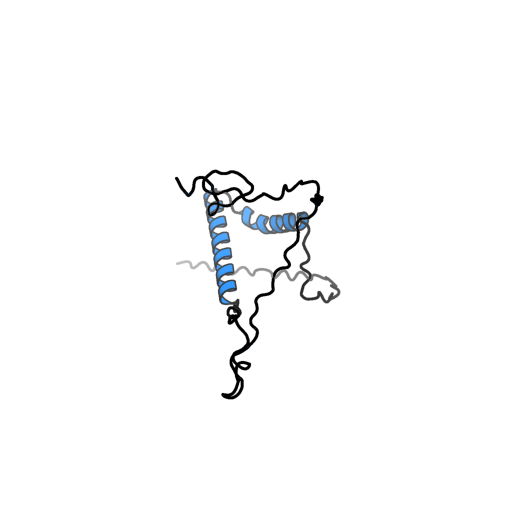32.465 1.00 61.88 95 ARG A C 1
ATOM 749 O O . ARG A 1 95 ? 25.068 -6.064 -32.105 1.00 61.88 95 ARG A O 1
ATOM 756 N N . PRO A 1 96 ? 22.958 -5.638 -32.808 1.00 66.44 96 PRO A N 1
ATOM 757 C CA . PRO A 1 96 ? 22.528 -7.034 -32.798 1.00 66.44 96 PRO A CA 1
ATOM 758 C C . PRO A 1 96 ? 23.527 -7.909 -33.562 1.00 66.44 96 PRO A C 1
ATOM 760 O O . PRO A 1 96 ? 24.018 -7.538 -34.631 1.00 66.44 96 PRO A O 1
ATOM 763 N N . ARG A 1 97 ? 23.870 -9.069 -32.984 1.00 55.97 97 ARG A N 1
ATOM 764 C CA . ARG A 1 97 ? 24.938 -9.964 -33.475 1.00 55.97 97 ARG A CA 1
ATOM 765 C C . ARG A 1 97 ? 24.681 -10.457 -34.907 1.00 55.97 97 ARG A C 1
ATOM 767 O O . ARG A 1 97 ? 25.627 -10.784 -35.614 1.00 55.97 97 ARG A O 1
ATOM 774 N N . THR A 1 98 ? 23.425 -10.423 -35.347 1.00 61.03 98 THR A N 1
ATOM 775 C CA . THR A 1 98 ? 22.987 -10.718 -36.719 1.00 61.03 98 THR A CA 1
ATOM 776 C C . THR A 1 98 ? 23.514 -9.720 -37.754 1.00 61.03 98 THR A C 1
ATOM 778 O O . THR A 1 98 ? 23.636 -10.065 -38.922 1.00 61.03 98 THR A O 1
ATOM 781 N N . GLN A 1 99 ? 23.904 -8.511 -37.341 1.00 54.66 99 GLN A N 1
ATOM 782 C CA . GLN A 1 99 ? 24.483 -7.485 -38.215 1.00 54.66 99 GLN A CA 1
ATOM 783 C C . GLN A 1 99 ? 26.027 -7.492 -38.220 1.00 54.66 99 GLN A C 1
ATOM 785 O O . GLN A 1 99 ? 26.646 -6.570 -38.751 1.00 54.66 99 GLN A O 1
ATOM 790 N N . ARG A 1 100 ? 26.656 -8.510 -37.609 1.00 56.72 100 ARG A N 1
ATOM 791 C CA . ARG A 1 100 ? 28.104 -8.793 -37.667 1.00 56.72 100 ARG A CA 1
ATOM 792 C C . ARG A 1 100 ? 28.442 -9.958 -38.608 1.00 56.72 100 ARG A C 1
ATOM 794 O O . ARG A 1 100 ? 29.466 -10.607 -38.433 1.00 56.72 100 ARG A O 1
ATOM 801 N N . LEU A 1 101 ? 27.613 -10.223 -39.614 1.00 55.34 101 LEU A N 1
ATOM 802 C CA . LEU A 1 101 ? 28.037 -11.026 -40.761 1.00 55.34 101 LEU A CA 1
ATOM 803 C C . LEU A 1 101 ? 28.823 -10.138 -41.731 1.00 55.34 101 LEU A C 1
ATOM 805 O O . LEU A 1 101 ? 28.425 -9.965 -42.875 1.00 55.34 101 LEU A O 1
ATOM 809 N N . THR A 1 102 ? 29.926 -9.549 -41.266 1.00 58.56 102 THR A N 1
ATOM 810 C CA . THR A 1 102 ? 30.953 -9.091 -42.200 1.00 58.56 102 THR A CA 1
ATOM 811 C C . THR A 1 102 ? 31.708 -10.337 -42.636 1.00 58.56 102 THR A C 1
ATOM 813 O O . THR A 1 102 ? 32.416 -10.940 -41.826 1.00 58.56 102 THR A O 1
ATOM 816 N N . GLY A 1 103 ? 31.476 -10.798 -43.868 1.00 60.53 103 GLY A N 1
ATOM 817 C CA . GLY A 1 103 ? 32.219 -11.922 -44.442 1.00 60.53 103 GLY A CA 1
ATOM 818 C C . GLY A 1 103 ? 33.722 -11.625 -44.465 1.00 60.53 103 GLY A C 1
ATOM 819 O O . GLY A 1 103 ? 34.129 -10.474 -44.342 1.00 60.53 103 GLY A O 1
ATOM 820 N N . ALA A 1 104 ? 34.566 -12.642 -44.657 1.00 58.53 104 ALA A N 1
ATOM 821 C CA . ALA A 1 104 ? 36.031 -12.506 -44.615 1.00 58.53 104 ALA A CA 1
ATOM 822 C C . ALA A 1 104 ? 36.633 -11.459 -45.592 1.00 58.53 104 ALA A C 1
ATOM 824 O O . ALA A 1 104 ? 37.813 -11.137 -45.484 1.00 58.53 104 ALA A O 1
ATOM 825 N N . LEU A 1 105 ? 35.835 -10.925 -46.526 1.00 55.66 105 LEU A N 1
ATOM 826 C CA . LEU A 1 105 ? 36.197 -9.879 -47.490 1.00 55.66 105 LEU A CA 1
ATOM 827 C C . LEU A 1 105 ? 35.808 -8.450 -47.066 1.00 55.66 105 LEU A C 1
ATOM 829 O O . LEU A 1 105 ? 36.326 -7.496 -47.643 1.00 55.66 105 LEU A O 1
ATOM 833 N N . GLU A 1 106 ? 34.929 -8.265 -46.078 1.00 60.03 106 GLU A N 1
ATOM 834 C CA . GLU A 1 106 ? 34.639 -6.932 -45.542 1.00 60.03 106 GLU A CA 1
ATOM 835 C C . GLU A 1 106 ? 35.748 -6.564 -44.554 1.00 60.03 106 GLU A C 1
ATOM 837 O O . GLU A 1 106 ? 35.850 -7.118 -43.460 1.00 60.03 106 GLU A O 1
ATOM 842 N N . GLY A 1 107 ? 36.640 -5.671 -44.990 1.00 62.53 107 GLY A N 1
ATOM 843 C CA . GLY A 1 107 ? 37.802 -5.228 -44.227 1.00 62.53 107 GLY A CA 1
ATOM 844 C C . GLY A 1 107 ? 37.467 -4.671 -42.839 1.00 62.53 107 GLY A C 1
ATOM 845 O O . GLY A 1 107 ? 36.311 -4.487 -42.460 1.00 62.53 107 GLY A O 1
ATOM 846 N N . ARG A 1 108 ? 38.521 -4.380 -42.060 1.00 58.41 108 ARG A N 1
ATOM 847 C CA . ARG A 1 108 ? 38.401 -3.796 -40.711 1.00 58.41 108 ARG A CA 1
ATOM 848 C C . ARG A 1 108 ? 37.398 -2.634 -40.745 1.00 58.41 108 ARG A C 1
ATOM 850 O O . ARG A 1 108 ? 37.554 -1.780 -41.617 1.00 58.41 108 ARG A O 1
ATOM 857 N N . PRO A 1 109 ? 36.420 -2.560 -39.822 1.00 57.53 109 PRO A N 1
ATOM 858 C CA . PRO A 1 109 ? 35.481 -1.448 -39.782 1.00 57.53 109 PRO A CA 1
ATOM 859 C C . PRO A 1 109 ? 36.260 -0.138 -39.629 1.00 57.53 109 PRO A C 1
ATOM 861 O O . PRO A 1 109 ? 36.768 0.191 -38.557 1.00 57.53 109 PRO A O 1
ATOM 864 N N . SER A 1 110 ? 36.394 0.577 -40.742 1.00 59.06 110 SER A N 1
ATOM 865 C CA . SER A 1 110 ? 36.938 1.923 -40.796 1.00 59.06 110 SER A CA 1
ATOM 866 C C . SER A 1 110 ? 35.803 2.867 -40.432 1.00 59.06 110 SER A C 1
ATOM 868 O O . SER A 1 110 ? 34.793 2.920 -41.128 1.00 59.06 110 SER A O 1
ATOM 870 N N . GLY A 1 111 ? 35.939 3.576 -39.314 1.00 57.53 111 GLY A N 1
ATOM 871 C CA . GLY A 1 111 ? 34.969 4.597 -38.913 1.00 57.53 111 GLY A CA 1
ATOM 872 C C . GLY A 1 111 ? 34.225 4.281 -37.622 1.00 57.53 111 GLY A C 1
ATOM 873 O O . GLY A 1 111 ? 33.012 4.119 -37.606 1.00 57.53 111 GLY A O 1
ATOM 874 N N . GLY A 1 112 ? 34.962 4.261 -36.514 1.00 52.09 112 GLY A N 1
ATOM 875 C CA . GLY A 1 112 ? 34.429 4.461 -35.165 1.00 52.09 112 GLY A CA 1
ATOM 876 C C . GLY A 1 112 ? 35.003 5.735 -34.552 1.00 52.09 112 GLY A C 1
ATOM 877 O O . GLY A 1 112 ? 35.490 5.712 -33.427 1.00 52.09 112 GLY A O 1
ATOM 878 N N . GLY A 1 113 ? 35.048 6.826 -35.323 1.00 49.66 113 GLY A N 1
ATOM 879 C CA . GLY A 1 113 ? 35.436 8.134 -34.809 1.00 49.66 113 GLY A CA 1
ATOM 880 C C . GLY A 1 113 ? 34.363 8.618 -33.844 1.00 49.66 113 GLY A C 1
ATOM 881 O O . GLY A 1 113 ? 33.256 8.941 -34.268 1.00 49.66 113 GLY A O 1
ATOM 882 N N . GLY A 1 114 ? 34.679 8.641 -32.547 1.00 48.56 114 GLY A N 1
ATOM 883 C CA . GLY A 1 114 ? 33.841 9.304 -31.555 1.00 48.56 114 GLY A CA 1
ATOM 884 C C . GLY A 1 114 ? 33.524 10.719 -32.029 1.00 48.56 114 GLY A C 1
ATOM 885 O O . GLY A 1 114 ? 34.406 11.427 -32.520 1.00 48.56 114 GLY A O 1
ATOM 886 N N . THR A 1 115 ? 32.255 11.112 -31.924 1.00 49.59 115 THR A N 1
ATOM 887 C CA . THR A 1 115 ? 31.796 12.464 -32.238 1.00 49.59 115 THR A CA 1
ATOM 888 C C . THR A 1 115 ? 32.728 13.469 -31.579 1.00 49.59 115 THR A C 1
ATOM 890 O O . THR A 1 115 ? 32.797 13.530 -30.350 1.00 49.59 115 THR A O 1
ATOM 893 N N . GLN A 1 116 ? 33.441 14.257 -32.386 1.00 53.94 116 GLN A N 1
ATOM 894 C CA . GLN A 1 116 ? 34.107 15.447 -31.888 1.00 53.94 116 GLN A CA 1
ATOM 895 C C . GLN A 1 116 ? 33.014 16.360 -31.342 1.00 53.94 116 GLN A C 1
ATOM 897 O O . GLN A 1 116 ? 32.310 17.037 -32.093 1.00 53.94 116 GLN A O 1
ATOM 902 N N . THR A 1 117 ? 32.827 16.346 -30.023 1.00 52.12 117 THR A N 1
ATOM 903 C CA . THR A 1 117 ? 32.091 17.390 -29.323 1.00 52.12 117 THR A CA 1
ATOM 904 C C . THR A 1 117 ? 32.706 18.705 -29.755 1.00 52.12 117 THR A C 1
ATOM 906 O O . THR A 1 117 ? 33.868 18.976 -29.446 1.00 52.12 117 THR A O 1
ATOM 909 N N . LYS A 1 118 ? 31.938 19.474 -30.537 1.00 50.84 118 LYS A N 1
ATOM 910 C CA . LYS A 1 118 ? 32.316 20.797 -31.017 1.00 50.84 118 LYS A CA 1
ATOM 911 C C . LYS A 1 118 ? 32.947 21.555 -29.859 1.00 50.84 118 LYS A C 1
ATOM 913 O O . LYS A 1 118 ? 32.309 21.784 -28.831 1.00 50.84 118 LYS A O 1
ATOM 918 N N . LYS A 1 119 ? 34.209 21.921 -30.056 1.00 47.66 119 LYS A N 1
ATOM 919 C CA . LYS A 1 119 ? 34.945 22.921 -29.295 1.00 47.66 119 LYS A CA 1
ATOM 920 C C . LYS A 1 119 ? 34.085 24.188 -29.328 1.00 47.66 119 LYS A C 1
ATOM 922 O O . LYS A 1 119 ? 34.157 24.961 -30.277 1.00 47.66 119 LYS A O 1
ATOM 927 N N . ARG A 1 120 ? 33.193 24.358 -28.347 1.00 47.41 120 ARG A N 1
ATOM 928 C CA . ARG A 1 120 ? 32.577 25.653 -28.077 1.00 47.41 120 ARG A CA 1
ATOM 929 C C . ARG A 1 120 ? 33.747 26.560 -27.716 1.00 47.41 120 ARG A C 1
ATOM 931 O O . ARG A 1 120 ? 34.303 26.428 -26.629 1.00 47.41 120 ARG A O 1
ATOM 938 N N . ARG A 1 121 ? 34.172 27.408 -28.657 1.00 44.69 121 ARG A N 1
ATOM 939 C CA . ARG A 1 121 ? 34.870 28.641 -28.304 1.00 44.69 121 ARG A CA 1
ATOM 940 C C . ARG A 1 121 ? 33.946 29.343 -27.312 1.00 44.69 121 ARG A C 1
ATOM 942 O O . ARG A 1 121 ? 32.836 29.718 -27.670 1.00 44.69 121 ARG A O 1
ATOM 949 N N . MET A 1 122 ? 34.358 29.374 -26.048 1.00 48.88 122 MET A N 1
ATOM 950 C CA . MET A 1 122 ? 33.840 30.319 -25.070 1.00 48.88 122 MET A CA 1
ATOM 951 C C . MET A 1 122 ? 34.410 31.676 -25.470 1.00 48.88 122 MET A C 1
ATOM 953 O O . MET A 1 122 ? 35.431 32.097 -24.942 1.00 48.88 122 MET A O 1
ATOM 957 N N . GLU A 1 123 ? 33.800 32.288 -26.473 1.00 57.81 123 GLU A N 1
ATOM 958 C CA . GLU A 1 123 ? 33.825 33.732 -26.625 1.00 57.81 123 GLU A CA 1
ATOM 959 C C . GLU A 1 123 ? 32.445 34.184 -26.145 1.00 57.81 123 GLU A C 1
ATOM 961 O O . GLU A 1 123 ? 31.410 33.736 -26.634 1.00 57.81 123 GLU A O 1
ATOM 966 N N . ASP A 1 124 ? 32.514 34.952 -25.068 1.00 47.06 124 ASP A N 1
ATOM 967 C CA . ASP A 1 124 ? 31.498 35.777 -24.440 1.00 47.06 124 ASP A CA 1
ATOM 968 C C . ASP A 1 124 ? 30.397 35.108 -23.602 1.00 47.06 124 ASP A C 1
ATOM 970 O O . ASP A 1 124 ? 29.577 34.277 -23.992 1.00 47.06 124 ASP A O 1
ATOM 974 N N . SER A 1 125 ? 30.487 35.476 -22.327 1.00 58.12 125 SER A N 1
ATOM 975 C CA . SER A 1 125 ? 29.688 35.035 -21.205 1.00 58.12 125 SER A CA 1
ATOM 976 C C . SER A 1 125 ? 28.345 35.750 -21.213 1.00 58.12 125 SER A C 1
ATOM 978 O O . SER A 1 125 ? 28.219 36.819 -20.627 1.00 58.12 125 SER A O 1
ATOM 980 N N . GLU A 1 126 ? 27.323 35.133 -21.795 1.00 57.31 126 GLU A N 1
ATOM 981 C CA . GLU A 1 126 ? 25.945 35.510 -21.483 1.00 57.31 126 GLU A CA 1
ATOM 982 C C . GLU A 1 126 ? 25.410 34.624 -20.347 1.00 57.31 126 GLU A C 1
ATOM 984 O O . GLU A 1 126 ? 25.452 33.385 -20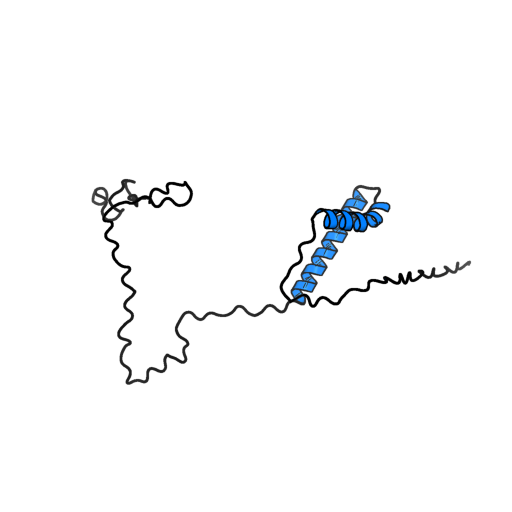.393 1.00 57.31 126 GLU A O 1
ATOM 989 N N . ASN A 1 127 ? 24.979 35.289 -19.271 1.00 55.97 127 ASN A N 1
ATOM 990 C CA . ASN A 1 127 ? 24.203 34.705 -18.181 1.00 55.97 127 ASN A CA 1
ATOM 991 C C . ASN A 1 127 ? 22.948 34.058 -18.775 1.00 55.97 127 ASN A C 1
ATOM 993 O O . ASN A 1 127 ? 22.146 34.734 -19.407 1.00 55.97 127 ASN A O 1
ATOM 997 N N . ILE A 1 128 ? 22.756 32.759 -18.555 1.00 58.41 128 ILE A N 1
ATOM 998 C CA . ILE A 1 128 ? 21.489 32.109 -18.892 1.00 58.41 128 ILE A CA 1
ATOM 999 C C . ILE A 1 128 ? 20.577 32.297 -17.678 1.00 58.41 128 ILE A C 1
ATOM 1001 O O . ILE A 1 128 ? 20.702 31.569 -16.693 1.00 58.41 128 ILE A O 1
ATOM 1005 N N . GLU A 1 129 ? 19.701 33.301 -17.727 1.00 51.16 129 GLU A N 1
ATOM 1006 C CA . GLU A 1 129 ? 18.589 33.441 -16.785 1.00 51.16 129 GLU A CA 1
ATOM 1007 C C . GLU A 1 129 ? 17.534 32.375 -17.095 1.00 51.16 129 GLU A C 1
ATOM 1009 O O . GLU A 1 129 ? 16.658 32.555 -17.936 1.00 51.16 129 GLU A O 1
ATOM 1014 N N . LEU A 1 130 ? 17.609 31.240 -16.401 1.00 54.28 130 LEU A N 1
ATOM 1015 C CA . LEU A 1 130 ? 16.424 30.426 -16.158 1.00 54.28 130 LEU A CA 1
ATOM 1016 C C . LEU A 1 130 ? 16.077 30.531 -14.671 1.00 54.28 130 LEU A C 1
ATOM 1018 O O . LEU A 1 130 ? 16.839 30.095 -13.811 1.00 54.28 130 LEU A O 1
ATOM 1022 N N . ASN A 1 131 ? 14.904 31.100 -14.391 1.00 55.12 131 ASN A N 1
ATOM 1023 C CA . ASN A 1 131 ? 14.221 31.064 -13.095 1.00 55.12 131 ASN A CA 1
ATOM 1024 C C . ASN A 1 131 ? 14.979 31.678 -11.902 1.00 55.12 131 ASN A C 1
ATOM 1026 O O . ASN A 1 131 ? 14.966 31.112 -10.813 1.00 55.12 131 ASN A O 1
ATOM 1030 N N . GLY A 1 132 ? 15.628 32.836 -12.076 1.00 56.84 132 GLY A N 1
ATOM 1031 C CA . GLY A 1 132 ? 16.107 33.661 -10.951 1.00 56.84 132 GLY A CA 1
ATOM 1032 C C . GLY A 1 132 ? 17.233 33.060 -10.097 1.00 56.84 132 GLY A C 1
ATOM 1033 O O . GLY A 1 132 ? 17.620 33.651 -9.091 1.00 56.84 132 GLY A O 1
ATOM 1034 N N . ILE A 1 133 ? 17.794 31.914 -10.492 1.00 56.75 133 ILE A N 1
ATOM 1035 C CA . ILE A 1 133 ? 18.942 31.293 -9.832 1.00 56.75 133 ILE A CA 1
ATOM 1036 C C . ILE A 1 133 ? 20.159 31.498 -10.735 1.00 56.75 133 ILE A C 1
ATOM 1038 O O . ILE A 1 133 ? 20.321 30.839 -11.762 1.00 56.75 133 ILE A O 1
ATOM 1042 N N . THR A 1 134 ? 21.038 32.429 -10.360 1.00 56.12 134 THR A N 1
ATOM 1043 C CA . THR A 1 134 ? 22.304 32.661 -11.067 1.00 56.12 134 THR A CA 1
ATOM 1044 C C . THR A 1 134 ? 23.268 31.507 -10.789 1.00 56.12 134 THR A C 1
ATOM 1046 O O . THR A 1 134 ? 24.094 31.535 -9.875 1.00 56.12 134 THR A O 1
ATOM 1049 N N . HIS A 1 135 ? 23.186 30.446 -11.588 1.00 50.12 135 HIS A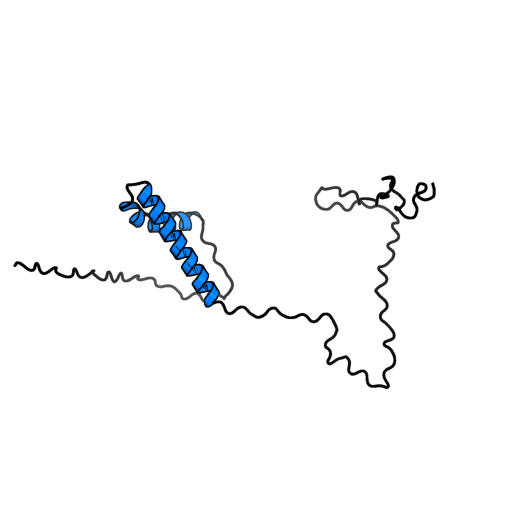 N 1
ATOM 1050 C CA . HIS A 1 135 ? 24.196 29.396 -11.566 1.00 50.12 135 HIS A CA 1
ATOM 1051 C C . HIS A 1 135 ? 25.489 29.934 -12.187 1.00 50.12 135 HIS A C 1
ATOM 1053 O O . HIS A 1 135 ? 25.704 29.841 -13.398 1.00 50.12 135 HIS A O 1
ATOM 1059 N N . LYS A 1 136 ? 26.383 30.485 -11.353 1.00 58.66 136 LYS A N 1
ATOM 1060 C CA . LYS A 1 136 ? 27.784 30.694 -11.743 1.00 58.66 136 LYS A CA 1
ATOM 1061 C C . LYS A 1 136 ? 28.311 29.344 -12.228 1.00 58.66 136 LYS A C 1
ATOM 1063 O O . LYS A 1 136 ? 28.428 28.415 -11.430 1.00 58.66 136 LYS A O 1
ATOM 1068 N N . LYS A 1 137 ? 28.593 29.218 -13.532 1.00 60.97 137 LYS A N 1
ATOM 1069 C CA . LYS A 1 137 ? 29.291 28.052 -14.091 1.00 60.97 137 LYS A CA 1
ATOM 1070 C C . LYS A 1 137 ? 30.557 27.880 -13.259 1.00 60.97 137 LY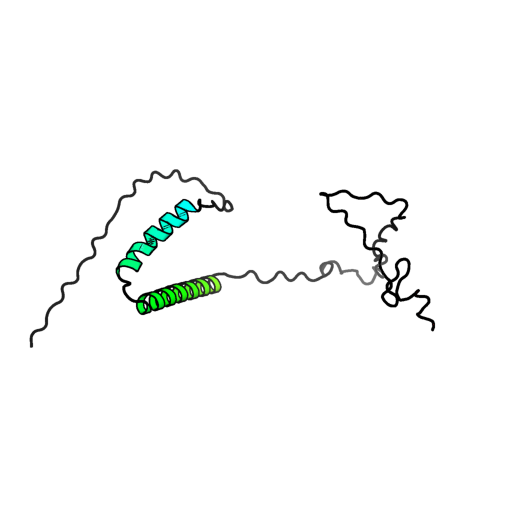S A C 1
ATOM 1072 O O . LYS A 1 137 ? 31.421 28.752 -13.279 1.00 60.97 137 LYS A O 1
ATOM 1077 N N . SER A 1 138 ? 30.624 26.819 -12.463 1.00 66.44 138 SER A N 1
ATOM 1078 C CA . SER A 1 138 ? 31.752 26.593 -11.572 1.00 66.44 138 SER A CA 1
ATOM 1079 C C . SER A 1 138 ? 32.986 26.319 -12.427 1.00 66.44 138 SER A C 1
ATOM 1081 O O . SER A 1 138 ? 33.143 25.251 -13.022 1.00 66.44 138 SER A O 1
ATOM 1083 N N . CYS A 1 139 ? 33.860 27.318 -12.542 1.00 72.31 139 CYS A N 1
ATOM 1084 C CA . CYS A 1 139 ? 35.177 27.127 -13.123 1.00 72.31 139 CYS A CA 1
ATOM 1085 C C . CYS A 1 139 ? 35.883 26.021 -12.332 1.00 72.31 139 CYS A C 1
ATOM 1087 O O . CYS A 1 139 ? 35.873 26.008 -11.098 1.00 72.31 139 CYS A O 1
ATOM 1089 N N . ARG A 1 140 ? 36.455 25.041 -13.040 1.00 78.38 140 ARG A N 1
ATOM 1090 C CA . ARG A 1 140 ? 37.156 23.930 -12.389 1.00 78.38 140 ARG A CA 1
ATOM 1091 C C . ARG A 1 140 ? 38.328 24.490 -11.578 1.00 78.38 140 ARG A C 1
ATOM 1093 O O . ARG A 1 140 ? 39.176 25.193 -12.124 1.00 78.38 140 ARG A O 1
ATOM 1100 N N . ARG A 1 141 ? 38.367 24.157 -10.287 1.00 89.19 141 ARG A N 1
ATOM 1101 C CA . ARG A 1 141 ? 39.462 24.492 -9.368 1.00 89.19 141 ARG A CA 1
ATOM 1102 C C . ARG A 1 141 ? 40.538 23.418 -9.406 1.00 89.19 141 ARG A C 1
ATOM 1104 O O . ARG A 1 141 ? 40.238 22.229 -9.531 1.00 89.19 141 ARG A O 1
ATOM 1111 N N . CYS A 1 142 ? 41.793 23.828 -9.284 1.00 89.44 142 CYS A N 1
ATOM 1112 C CA . CYS A 1 142 ? 42.911 22.907 -9.175 1.00 89.44 142 CYS A CA 1
ATOM 1113 C C . CYS A 1 142 ? 42.792 22.066 -7.894 1.00 89.44 142 CYS A C 1
ATOM 1115 O O . CYS A 1 142 ? 42.677 22.608 -6.801 1.00 89.44 142 CYS A O 1
ATOM 1117 N N . GLY A 1 143 ? 42.887 20.739 -8.009 1.00 87.44 143 GLY A N 1
ATOM 1118 C CA . GLY A 1 143 ? 42.813 19.835 -6.854 1.00 87.44 143 GLY A CA 1
ATOM 1119 C C . GLY A 1 143 ? 44.039 19.848 -5.929 1.00 87.44 143 GLY A C 1
ATOM 1120 O O . GLY A 1 143 ? 43.994 19.196 -4.896 1.00 87.44 143 GLY A O 1
ATOM 1121 N N . LEU A 1 144 ? 45.127 20.540 -6.293 1.00 91.19 144 LEU A N 1
ATOM 1122 C CA . LEU A 1 144 ? 46.312 20.699 -5.435 1.00 91.19 144 LEU A CA 1
ATOM 1123 C C . LEU A 1 144 ? 46.301 22.016 -4.657 1.00 91.19 144 LEU A C 1
ATOM 1125 O O . LEU A 1 144 ? 46.583 22.023 -3.468 1.00 91.19 144 LEU A O 1
ATOM 1129 N N . CYS A 1 145 ? 45.977 23.132 -5.313 1.00 91.31 145 CYS A N 1
ATOM 1130 C CA . CYS A 1 145 ? 46.071 24.465 -4.706 1.00 91.31 145 CYS A CA 1
ATOM 1131 C C . CYS A 1 145 ? 44.730 25.210 -4.607 1.00 91.31 145 CYS A C 1
ATOM 1133 O O . CYS A 1 145 ? 44.690 26.337 -4.120 1.00 91.31 145 CYS A O 1
ATOM 1135 N N . GLY A 1 146 ? 43.643 24.642 -5.136 1.00 87.62 146 GLY A N 1
ATOM 1136 C CA . GLY A 1 146 ? 42.297 25.218 -5.095 1.00 87.62 146 GLY A CA 1
ATOM 1137 C C . GLY A 1 146 ? 42.043 26.415 -6.018 1.00 87.62 146 GLY A C 1
ATOM 1138 O O . GLY A 1 146 ? 40.905 26.873 -6.091 1.00 87.62 146 GLY A O 1
ATOM 1139 N N . LYS A 1 147 ? 43.053 26.929 -6.733 1.00 86.12 147 LYS A N 1
ATOM 1140 C CA . LYS A 1 147 ? 42.910 28.103 -7.615 1.00 86.12 147 LYS A CA 1
ATOM 1141 C C . LYS A 1 147 ? 42.262 27.737 -8.958 1.00 86.12 147 LYS A C 1
ATOM 1143 O O . LYS A 1 147 ? 42.399 26.612 -9.437 1.00 86.12 147 LYS A O 1
ATOM 1148 N N . GLU A 1 148 ? 41.537 28.687 -9.544 1.00 86.94 148 GLU A N 1
ATOM 1149 C CA . GLU A 1 148 ? 40.868 28.550 -10.847 1.00 86.94 148 GLU A CA 1
ATOM 1150 C C . GLU A 1 148 ? 41.831 28.884 -12.003 1.00 86.94 148 GLU A C 1
ATOM 1152 O O . GLU A 1 148 ? 42.864 29.521 -11.800 1.00 86.94 148 GLU A O 1
ATOM 1157 N N . GLY A 1 149 ? 41.508 28.430 -13.218 1.00 86.69 149 GLY A N 1
ATOM 1158 C CA . GLY A 1 149 ? 42.289 28.704 -14.437 1.00 86.69 149 GLY A CA 1
ATOM 1159 C C . GLY A 1 149 ? 43.270 27.600 -14.851 1.00 86.69 149 GLY A C 1
ATOM 1160 O O . GLY A 1 149 ? 43.724 27.589 -15.990 1.00 86.69 149 GLY A O 1
ATOM 1161 N N . TYR A 1 150 ? 43.551 26.630 -13.978 1.00 88.50 150 TYR A N 1
ATOM 1162 C CA . TYR A 1 150 ? 44.389 25.469 -14.286 1.00 88.50 150 TYR A CA 1
ATOM 1163 C C . TYR A 1 150 ? 43.935 24.224 -13.518 1.00 88.50 150 TYR A C 1
ATOM 1165 O O . TYR A 1 150 ? 43.193 24.307 -12.539 1.00 88.50 150 TYR A O 1
ATOM 1173 N N . ASN A 1 151 ? 44.359 23.046 -13.975 1.00 89.62 151 ASN A N 1
ATOM 1174 C CA . ASN A 1 151 ? 44.031 21.779 -13.324 1.00 89.62 151 ASN A CA 1
ATOM 1175 C C . ASN A 1 151 ? 45.215 21.268 -12.481 1.00 89.62 151 ASN A C 1
ATOM 1177 O O . ASN A 1 151 ? 46.291 21.861 -12.464 1.00 89.62 151 ASN A O 1
ATOM 1181 N N . ARG A 1 152 ? 45.014 20.150 -11.768 1.00 89.75 152 ARG A N 1
ATOM 1182 C CA . ARG A 1 152 ? 46.055 19.517 -10.938 1.00 89.75 152 ARG A CA 1
ATOM 1183 C C . ARG A 1 152 ? 47.328 19.182 -11.725 1.00 89.75 152 ARG A C 1
ATOM 1185 O O . ARG A 1 152 ? 48.396 19.309 -11.149 1.00 89.75 152 ARG A O 1
ATOM 1192 N N . ALA A 1 153 ? 47.198 18.787 -12.993 1.00 85.69 153 ALA A N 1
ATOM 1193 C CA . ALA A 1 153 ? 48.301 18.353 -13.856 1.00 85.69 153 ALA A CA 1
ATOM 1194 C C . ALA A 1 153 ? 49.135 19.510 -14.441 1.00 85.69 153 ALA A C 1
ATOM 1196 O O . ALA A 1 153 ? 50.225 19.295 -14.954 1.00 85.69 153 ALA A O 1
ATOM 1197 N N . THR A 1 154 ? 48.606 20.732 -14.404 1.00 86.94 154 THR A N 1
ATOM 1198 C CA . THR A 1 154 ? 49.298 21.953 -14.837 1.00 86.94 154 THR A CA 1
ATOM 1199 C C . THR A 1 154 ? 49.489 22.908 -13.661 1.00 86.94 154 THR A C 1
ATOM 1201 O O . THR A 1 154 ? 49.563 24.123 -13.841 1.00 86.94 154 THR A O 1
ATOM 1204 N N . CYS A 1 155 ? 49.469 22.383 -12.434 1.00 89.00 155 CYS A N 1
ATOM 1205 C CA . CYS A 1 155 ? 49.618 23.199 -11.244 1.00 89.00 155 CYS A CA 1
ATOM 1206 C C . CYS A 1 155 ? 51.091 23.596 -11.089 1.00 89.00 155 CYS A C 1
ATOM 1208 O O . CYS A 1 155 ? 51.944 22.712 -11.083 1.00 89.00 155 CYS A O 1
ATOM 1210 N N . PRO A 1 156 ? 51.413 24.885 -10.878 1.00 87.62 156 PRO A N 1
ATOM 1211 C CA . PRO A 1 156 ? 52.797 25.315 -10.666 1.00 87.62 156 PRO A CA 1
ATOM 1212 C C . PRO A 1 156 ? 53.418 24.734 -9.385 1.00 87.62 156 PRO A C 1
ATOM 1214 O O . PRO A 1 156 ? 54.629 24.756 -9.229 1.00 87.62 156 PRO A O 1
ATOM 1217 N N . LEU A 1 157 ? 52.596 24.197 -8.476 1.00 86.50 157 LEU A N 1
ATOM 1218 C CA . LEU A 1 157 ? 53.048 23.507 -7.265 1.00 86.50 157 LEU A CA 1
ATOM 1219 C C . LEU A 1 157 ? 53.296 22.006 -7.478 1.00 86.50 157 LEU A C 1
ATOM 1221 O O . LEU A 1 157 ? 53.586 21.309 -6.518 1.00 86.50 157 LEU A O 1
ATOM 1225 N N . GLN A 1 158 ? 53.125 21.477 -8.693 1.00 82.12 158 GLN A N 1
ATOM 1226 C CA . GLN A 1 158 ? 53.347 20.054 -8.969 1.00 82.12 158 GLN A CA 1
ATOM 1227 C C . GLN A 1 158 ? 54.829 19.720 -9.220 1.00 82.12 158 GLN A C 1
ATOM 1229 O O . GLN A 1 158 ? 55.198 18.551 -9.190 1.00 82.12 158 GLN A O 1
ATOM 1234 N N . SER A 1 159 ? 55.665 20.726 -9.491 1.00 66.31 159 SER A N 1
ATOM 1235 C CA . SER A 1 159 ? 57.095 20.578 -9.796 1.00 66.31 159 SER A CA 1
ATOM 1236 C C . SER A 1 159 ? 58.026 21.008 -8.654 1.00 66.31 159 SER A C 1
ATOM 1238 O O . SER A 1 159 ? 59.202 21.263 -8.903 1.00 66.31 159 SER A O 1
ATOM 1240 N N . LEU A 1 160 ? 57.495 21.136 -7.436 1.00 59.53 160 LEU A N 1
ATOM 1241 C CA . LEU A 1 160 ? 58.237 21.347 -6.189 1.00 59.53 160 LEU A CA 1
ATOM 1242 C C . LEU A 1 160 ? 58.076 20.102 -5.317 1.00 59.53 160 LEU A C 1
ATOM 1244 O O . LEU A 1 160 ? 59.080 19.708 -4.691 1.00 59.53 160 LEU A O 1
#

Foldseek 3Di:
DDDDDDDDDDDDDPPDPPPDPDDPDPDPPPDPDDDDPVVVVVVVCVVCVVVCVPDDDPVSVVVVVVVVVVVVVVVVVVVVVPDPDDPPDPPPPDDPVVVPPPDPPNDDPDDPPDPPPPPPPPDDDDQDDDPPDRPPPDADAAPPPRHGDDYVVPDPVPVD

Organism: Mycena rosella (NCBI:txid1033263)

Sequence (160 aa):
MTTKFIPSLLVPNLSAKSNSKTPHVLIPPGSTETLPAREVFHEVQAAIRPLMAHVETREQVADLIHSLNSIRQENDETRYRETIHDPPVVHHKGRPRTQRLTGALEGRPSGGGGTQTKKRRMEDSENIELNGITHKKSCRRCGLCGKEGYNRATCPLQSL

Secondary structure (DSSP, 8-state):
----PPP--PPP----------------TT------HHHHHHHHHHHHHHHHTT--SHHHHHHHHHHHHHHHHHHHHHHHHH--PPPP----SSS-GGG----TTS-S---------------------STT------PPBPTTT--BSS-GGG-TTTT-

Radius of gyration: 35.85 Å; chains: 1; bounding box: 90×72×78 Å

pLDDT: mean 73.35, std 18.41, range [44.69, 97.69]